Protein AF-A0A6B3KRG1-F1 (afdb_monomer)

Organism: Xanthomonas euvesicatoria (NCBI:txid456327)

Nearest PDB structures (foldseek):
  4lw9-assembly1_A  TM=8.423E-01  e=1.238E-04  Vibrio cholerae O1 biovar El Tor str. N16961
  3gn9-assembly3_C  TM=8.333E-01  e=2.193E-04  Vibrio vulnificus
  3g20-assembly1_A  TM=8.121E-01  e=6.881E-04  Escherichia coli O157:H7
  5o2y-assembly1_A  TM=7.671E-01  e=1.135E-03  Klebsiella oxytoca
  3g20-assembly2_B  TM=7.868E-01  e=2.159E-03  Escherichia coli O157:H7

Radius of gyration: 12.38 Å; Cα contacts (8 Å, |Δi|>4): 112; chains: 1; bounding box: 24×29×30 Å

Solvent-accessible surface area (backbone atoms only — not comparable to full-atom values): 4724 Å² total; per-residue (Å²): 132,87,51,69,66,58,35,44,51,51,46,20,72,48,42,73,42,73,64,92,47,74,62,43,33,48,41,86,51,90,88,55,62,56,69,87,65,62,59,43,53,76,77,64,48,28,44,100,73,67,48,68,48,46,68,40,70,74,27,92,96,42,78,56,41,80,45,52,32,60,88,84,71,45,73,124

Foldseek 3Di:
DDALVNLQVVLCVQQVDGDPDSVCLAPPDPPRDRDDHNSDDPVRQADPCGHGWDKDAPDDVHRIDTFHCPPVNHGD

Structure (mmCIF, N/CA/C/O backbone):
data_AF-A0A6B3KRG1-F1
#
_entry.id   AF-A0A6B3KRG1-F1
#
loop_
_atom_site.group_PDB
_atom_site.id
_atom_site.type_symbol
_atom_site.label_atom_id
_atom_site.label_alt_id
_atom_site.label_comp_id
_atom_site.label_asym_id
_atom_site.label_entity_id
_atom_site.label_seq_id
_atom_site.pdbx_PDB_ins_code
_atom_site.Cartn_x
_atom_site.Cartn_y
_atom_site.Cartn_z
_atom_site.occupancy
_atom_site.B_iso_or_equiv
_atom_site.auth_seq_id
_atom_site.auth_comp_id
_atom_site.auth_asym_id
_atom_site.auth_atom_id
_atom_site.pdbx_PDB_model_num
ATOM 1 N N . ILE A 1 1 ? 14.000 -8.093 6.574 1.00 54.59 1 ILE A N 1
ATOM 2 C CA . ILE A 1 1 ? 13.457 -7.449 5.353 1.00 54.59 1 ILE A CA 1
ATOM 3 C C . ILE A 1 1 ? 11.943 -7.539 5.473 1.00 54.59 1 ILE A C 1
ATOM 5 O O . ILE A 1 1 ? 11.455 -8.655 5.570 1.00 54.59 1 ILE A O 1
ATOM 9 N N . GLN A 1 2 ? 11.226 -6.422 5.636 1.00 69.12 2 GLN A N 1
ATOM 10 C CA . GLN A 1 2 ? 9.755 -6.460 5.707 1.00 69.12 2 GLN A CA 1
ATOM 11 C C . GLN A 1 2 ? 9.202 -6.747 4.311 1.00 69.12 2 GLN A C 1
ATOM 13 O O . GLN A 1 2 ? 9.665 -6.152 3.340 1.00 69.12 2 GLN A O 1
ATOM 18 N N . THR A 1 3 ? 8.252 -7.671 4.215 1.00 87.81 3 THR A N 1
ATOM 19 C CA . THR A 1 3 ? 7.564 -7.993 2.962 1.00 87.81 3 THR A CA 1
ATOM 20 C C . THR A 1 3 ? 6.458 -6.977 2.691 1.00 87.81 3 THR A C 1
ATOM 22 O O . THR A 1 3 ? 6.016 -6.265 3.595 1.00 87.81 3 THR A O 1
ATOM 25 N N . LEU A 1 4 ? 5.982 -6.919 1.446 1.00 90.25 4 LEU A N 1
ATOM 26 C CA . LEU A 1 4 ? 4.854 -6.061 1.082 1.00 90.25 4 LEU A CA 1
ATOM 27 C C . LEU A 1 4 ? 3.585 -6.402 1.882 1.00 90.25 4 LEU A C 1
ATOM 29 O O . LEU A 1 4 ? 2.886 -5.494 2.319 1.00 90.25 4 LEU A O 1
ATOM 33 N N . ALA A 1 5 ? 3.359 -7.688 2.171 1.00 90.94 5 ALA A N 1
ATOM 34 C CA . ALA A 1 5 ? 2.293 -8.147 3.061 1.00 90.94 5 ALA A CA 1
ATOM 35 C C . ALA A 1 5 ? 2.387 -7.508 4.459 1.00 90.94 5 ALA A C 1
ATOM 37 O O . ALA A 1 5 ? 1.429 -6.889 4.908 1.00 90.94 5 ALA A O 1
ATOM 38 N N . GLY A 1 6 ? 3.564 -7.535 5.095 1.00 93.25 6 GLY A N 1
ATOM 39 C CA . GLY A 1 6 ? 3.742 -6.916 6.414 1.00 93.25 6 GLY A CA 1
ATOM 40 C C . GLY A 1 6 ? 3.523 -5.398 6.414 1.00 93.25 6 GLY A C 1
ATOM 41 O O . GLY A 1 6 ? 3.050 -4.829 7.394 1.00 93.25 6 GLY A O 1
ATOM 42 N N . LYS A 1 7 ? 3.816 -4.719 5.298 1.00 93.69 7 LYS A N 1
ATOM 43 C CA . LYS A 1 7 ? 3.534 -3.281 5.139 1.00 93.69 7 LYS A CA 1
ATOM 44 C C . LYS A 1 7 ? 2.029 -3.004 5.069 1.00 93.69 7 LYS A C 1
ATOM 46 O O . LYS A 1 7 ? 1.574 -2.015 5.637 1.00 93.69 7 LYS A O 1
ATOM 51 N N . ILE A 1 8 ? 1.272 -3.881 4.408 1.00 93.69 8 ILE A N 1
ATOM 52 C CA . ILE A 1 8 ? -0.196 -3.833 4.343 1.00 93.69 8 ILE A CA 1
ATOM 53 C C . ILE A 1 8 ? -0.807 -4.058 5.725 1.00 93.69 8 ILE A C 1
ATOM 55 O O . ILE A 1 8 ? -1.704 -3.318 6.125 1.00 93.69 8 ILE A O 1
ATOM 59 N N . GLU A 1 9 ? -0.285 -5.027 6.475 1.00 93.44 9 GLU A N 1
ATOM 60 C CA . GLU A 1 9 ? -0.715 -5.287 7.849 1.00 93.44 9 GLU A CA 1
ATOM 61 C C . GLU A 1 9 ? -0.457 -4.074 8.755 1.00 93.44 9 GLU A C 1
ATOM 63 O O . GLU A 1 9 ? -1.355 -3.656 9.479 1.00 93.44 9 GLU A O 1
ATOM 68 N N . ASN A 1 10 ? 0.713 -3.432 8.659 1.00 93.69 10 ASN A N 1
ATOM 69 C CA . ASN A 1 10 ? 1.001 -2.205 9.413 1.00 93.69 10 ASN A CA 1
ATOM 70 C C . ASN A 1 10 ? 0.031 -1.066 9.066 1.00 93.69 10 ASN A C 1
ATOM 72 O O . ASN A 1 10 ? -0.503 -0.418 9.964 1.00 93.69 10 ASN A O 1
ATOM 76 N N . PHE A 1 11 ? -0.253 -0.855 7.776 1.00 93.38 11 PHE A N 1
ATOM 77 C CA . PHE A 1 11 ? -1.258 0.122 7.349 1.00 93.38 11 PHE A CA 1
ATOM 78 C C . PHE A 1 11 ? -2.630 -0.180 7.972 1.00 93.38 11 PHE A C 1
ATOM 80 O O . PHE A 1 11 ? -3.325 0.736 8.419 1.00 93.38 11 PHE A O 1
ATOM 87 N N . GLN A 1 12 ? -3.021 -1.456 8.030 1.00 92.56 12 GLN A N 1
ATOM 88 C CA . GLN A 1 12 ? -4.274 -1.875 8.654 1.00 92.56 12 GLN A CA 1
ATOM 89 C C . GLN A 1 12 ? -4.285 -1.642 10.162 1.00 92.56 12 GLN A C 1
ATOM 91 O O . GLN A 1 12 ? -5.311 -1.218 10.690 1.00 92.56 12 GLN A O 1
ATOM 96 N N . LEU A 1 13 ? -3.177 -1.898 10.854 1.00 92.81 13 LEU A N 1
ATOM 97 C CA . LEU A 1 13 ? -3.062 -1.656 12.292 1.00 92.81 13 LEU A CA 1
ATOM 98 C C . LEU A 1 13 ? -3.224 -0.169 12.631 1.00 92.81 13 LEU A C 1
ATOM 100 O O . LEU A 1 13 ? -3.900 0.164 13.601 1.00 92.81 13 LEU A O 1
ATOM 104 N N . ASP A 1 14 ? -2.668 0.711 11.801 1.00 92.81 14 ASP A N 1
ATOM 105 C CA . ASP A 1 14 ? -2.666 2.153 12.046 1.00 92.81 14 ASP A CA 1
ATOM 106 C C . ASP A 1 14 ? -3.966 2.848 11.610 1.00 92.81 14 ASP A C 1
ATOM 108 O O . ASP A 1 14 ? -4.492 3.715 12.309 1.00 92.81 14 ASP A O 1
ATOM 112 N N . THR A 1 15 ? -4.510 2.471 10.449 1.00 92.12 15 THR A N 1
ATOM 113 C CA . THR A 1 15 ? -5.718 3.100 9.878 1.00 92.12 15 THR A CA 1
ATOM 114 C C . THR A 1 15 ? -7.010 2.344 10.204 1.00 92.12 15 THR A C 1
ATOM 116 O O . THR A 1 15 ? -8.113 2.833 9.945 1.00 92.12 15 THR A O 1
ATOM 119 N N . GLY A 1 16 ? -6.893 1.126 10.738 1.00 91.31 16 GLY A N 1
ATOM 120 C CA . GLY A 1 16 ? -8.005 0.212 11.001 1.00 91.31 16 GLY A CA 1
ATOM 121 C C . GLY A 1 16 ? -8.594 -0.451 9.751 1.00 91.31 16 GLY A C 1
ATOM 122 O O . GLY A 1 16 ? -9.595 -1.162 9.857 1.00 91.31 16 GLY A O 1
ATOM 123 N N . LYS A 1 17 ? -8.034 -0.210 8.558 1.00 91.44 17 LYS A N 1
ATOM 124 C CA . LYS A 1 17 ? -8.556 -0.710 7.276 1.00 91.44 17 LYS A CA 1
ATOM 125 C C . LYS A 1 17 ? -7.421 -1.158 6.368 1.00 91.44 17 LYS A C 1
ATOM 127 O O . LYS A 1 17 ? -6.335 -0.606 6.419 1.00 91.44 17 LYS A O 1
A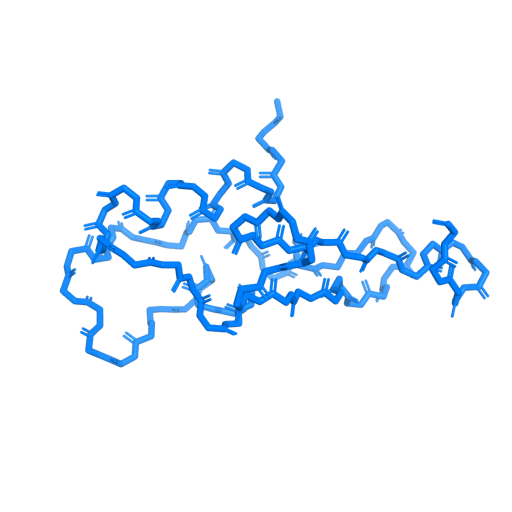TOM 132 N N . LEU A 1 18 ? -7.680 -2.135 5.505 1.00 92.94 18 LEU A N 1
ATOM 133 C CA . LEU A 1 18 ? -6.728 -2.493 4.456 1.00 92.94 18 LEU A CA 1
ATOM 134 C C . LEU A 1 18 ? -6.625 -1.361 3.416 1.00 92.94 18 LEU A C 1
ATOM 136 O O . LEU A 1 18 ? -7.622 -0.672 3.166 1.00 92.94 18 LEU A O 1
ATOM 140 N N . PRO A 1 19 ? -5.448 -1.166 2.796 1.00 92.50 19 PRO A N 1
ATOM 141 C CA . PRO A 1 19 ? -5.307 -0.238 1.685 1.00 92.50 19 PRO A CA 1
ATOM 142 C C . PRO A 1 19 ? -6.198 -0.693 0.523 1.00 92.50 19 PRO A C 1
ATOM 144 O O . PRO A 1 19 ? -6.428 -1.888 0.337 1.00 92.50 19 PRO A O 1
ATOM 147 N N . SER A 1 20 ? -6.713 0.245 -0.271 1.00 91.50 20 SER A N 1
ATOM 148 C CA . SER A 1 20 ? -7.511 -0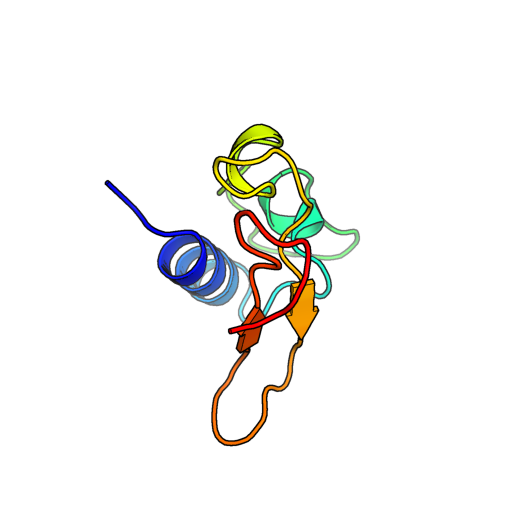.091 -1.462 1.00 91.50 20 SER A CA 1
ATOM 149 C C . SER A 1 20 ? -6.618 -0.425 -2.655 1.00 91.50 20 SER A C 1
ATOM 151 O O . SER A 1 20 ? -6.999 -1.196 -3.531 1.00 91.50 20 SER A O 1
ATOM 153 N N . LYS A 1 21 ? -5.415 0.149 -2.682 1.00 92.25 21 LYS A N 1
ATOM 154 C CA . LYS A 1 21 ? -4.370 -0.110 -3.674 1.00 92.25 21 LYS A CA 1
ATOM 155 C C . LYS A 1 21 ? -2.999 -0.036 -3.013 1.00 92.25 21 LYS A C 1
ATOM 157 O O . LYS A 1 21 ? -2.828 0.679 -2.032 1.00 92.25 21 LYS A O 1
ATOM 162 N N . LEU A 1 22 ? -2.002 -0.707 -3.585 1.00 92.06 22 LEU A N 1
ATOM 163 C CA . LEU A 1 22 ? -0.624 -0.666 -3.073 1.00 92.06 22 LEU A CA 1
ATOM 164 C C . LEU A 1 22 ? -0.038 0.747 -2.985 1.00 92.06 22 LEU A C 1
ATOM 166 O O . LEU A 1 22 ? 0.791 1.019 -2.123 1.00 92.06 22 LEU A O 1
ATOM 170 N N . ASP A 1 23 ? -0.495 1.654 -3.846 1.00 92.62 23 ASP A N 1
ATOM 171 C CA . ASP A 1 23 ? -0.095 3.061 -3.828 1.00 92.62 23 ASP A CA 1
ATOM 172 C C . ASP A 1 23 ? -0.453 3.765 -2.505 1.00 92.62 23 ASP A C 1
ATOM 174 O O . ASP A 1 23 ? 0.270 4.659 -2.076 1.00 92.62 23 ASP A O 1
ATOM 178 N N . ASP A 1 24 ? -1.479 3.291 -1.788 1.00 93.12 24 ASP A N 1
ATOM 179 C CA . ASP A 1 24 ? -1.880 3.826 -0.478 1.00 93.12 24 ASP A CA 1
ATOM 180 C C . ASP A 1 24 ? -0.816 3.577 0.618 1.00 93.12 24 ASP A C 1
ATOM 182 O O . ASP A 1 24 ? -0.814 4.209 1.680 1.00 93.12 24 ASP A O 1
ATOM 186 N N . LEU A 1 25 ? 0.115 2.647 0.369 1.00 93.06 25 LEU A N 1
ATOM 187 C CA . LEU A 1 25 ? 1.278 2.407 1.225 1.00 93.06 25 LEU A CA 1
ATOM 188 C C . LEU A 1 25 ? 2.389 3.431 0.992 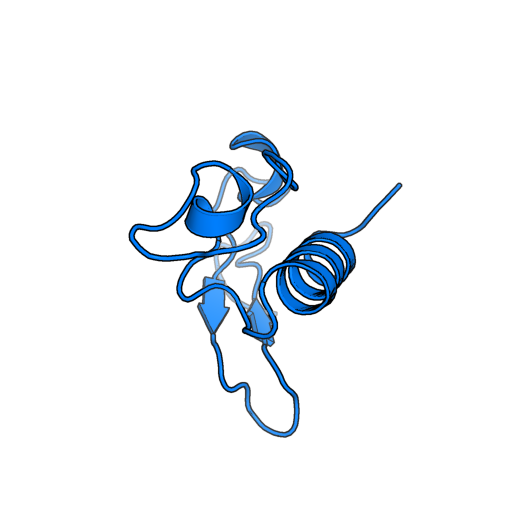1.00 93.06 25 LEU A C 1
ATOM 190 O O . LEU A 1 25 ? 3.237 3.605 1.860 1.00 93.06 25 LEU A O 1
ATOM 194 N N . VAL A 1 26 ? 2.427 4.062 -0.181 1.00 94.06 26 VAL A N 1
ATOM 195 C CA . VAL A 1 26 ? 3.437 5.061 -0.559 1.00 94.06 26 VAL A CA 1
ATOM 196 C C . VAL A 1 26 ? 2.903 6.466 -0.306 1.00 94.06 26 VAL A C 1
ATOM 198 O O . VAL A 1 26 ? 3.620 7.331 0.194 1.00 94.06 26 VAL A O 1
ATOM 201 N N . THR A 1 27 ? 1.633 6.682 -0.626 1.00 92.00 27 THR A N 1
ATOM 202 C CA . THR A 1 27 ? 0.955 7.968 -0.538 1.00 92.00 27 THR A CA 1
ATOM 203 C C . THR A 1 27 ? -0.248 7.823 0.371 1.00 92.00 27 THR A C 1
ATOM 205 O O . THR A 1 27 ? -1.021 6.883 0.228 1.00 92.00 27 THR A O 1
ATOM 208 N N . GLN A 1 28 ? -0.446 8.764 1.292 1.00 88.75 28 GLN A N 1
ATOM 209 C CA . GLN A 1 28 ? -1.615 8.742 2.162 1.00 88.75 28 GLN A CA 1
ATOM 210 C C . GLN A 1 28 ? -2.913 8.757 1.332 1.00 88.75 28 GLN A C 1
ATOM 212 O O . GLN A 1 28 ? -3.151 9.722 0.597 1.00 88.75 28 GLN A O 1
ATOM 217 N N . PRO A 1 29 ? -3.790 7.747 1.462 1.00 86.62 29 PRO A N 1
ATOM 218 C CA . PRO A 1 29 ? -5.091 7.791 0.818 1.00 86.62 29 PRO A CA 1
ATOM 219 C C . PRO A 1 29 ? -5.992 8.826 1.495 1.00 86.62 29 PRO A C 1
ATOM 221 O O . PRO A 1 29 ? -5.971 9.020 2.716 1.00 86.62 29 PRO A O 1
ATOM 224 N N . GLY A 1 30 ? -6.817 9.493 0.688 1.00 81.81 30 GLY A N 1
ATOM 225 C CA . GLY A 1 30 ? -7.764 10.491 1.175 1.00 81.81 30 GLY A CA 1
ATOM 226 C C . GLY A 1 30 ? -8.720 9.891 2.206 1.00 81.81 30 GLY A C 1
ATOM 227 O O . GLY A 1 30 ? -9.420 8.924 1.920 1.00 81.81 30 GLY A O 1
ATOM 228 N N . GLY A 1 31 ? -8.754 10.471 3.406 1.00 77.06 31 GLY A N 1
ATOM 229 C CA . GLY A 1 31 ? -9.634 10.017 4.485 1.00 77.06 31 GLY A CA 1
ATOM 230 C C . GLY A 1 31 ? -9.071 8.903 5.376 1.00 77.06 31 GLY A C 1
ATOM 231 O O . GLY A 1 31 ? -9.792 8.452 6.265 1.00 77.06 31 GLY A O 1
ATOM 232 N N . SER A 1 32 ? -7.808 8.484 5.214 1.00 80.31 32 SER A N 1
ATOM 233 C CA . SER A 1 32 ? -7.154 7.617 6.208 1.00 80.31 32 SER A CA 1
ATOM 234 C C . SER A 1 32 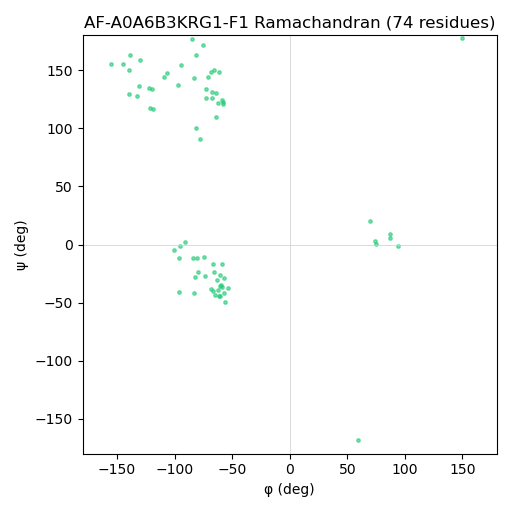? -6.702 8.413 7.429 1.00 80.31 32 SER A C 1
ATOM 236 O O . SER A 1 32 ? -5.582 8.929 7.493 1.00 80.31 32 SER A O 1
ATOM 238 N N . SER A 1 33 ? -7.594 8.502 8.414 1.00 82.69 33 SER A N 1
ATOM 239 C CA . SER A 1 33 ? -7.247 8.882 9.783 1.00 82.69 33 SER A CA 1
ATOM 240 C C . SER A 1 33 ? -6.324 7.820 10.386 1.00 82.69 33 SER A C 1
ATOM 242 O O . SER A 1 33 ? -6.629 6.635 10.311 1.00 82.69 33 SER A O 1
ATOM 244 N N . GLY A 1 34 ? -5.200 8.241 10.969 1.00 85.69 34 GLY A N 1
ATOM 245 C CA . GLY A 1 34 ? -4.231 7.331 11.593 1.00 85.69 34 GLY A CA 1
ATOM 246 C C . GLY A 1 34 ? -3.080 6.883 10.691 1.00 85.69 34 GLY A C 1
ATOM 247 O O . GLY A 1 34 ? -2.203 6.185 11.169 1.00 85.69 34 GLY A O 1
ATOM 248 N N . TRP A 1 35 ? -3.018 7.306 9.424 1.00 92.06 35 TRP A N 1
ATOM 249 C CA . TRP A 1 35 ? -1.868 7.005 8.561 1.00 92.06 35 TRP A CA 1
ATOM 250 C C . TRP A 1 35 ? -0.579 7.631 9.118 1.00 92.06 35 TRP A C 1
ATOM 252 O O . TRP A 1 35 ? -0.516 8.850 9.297 1.00 92.06 35 TRP A O 1
ATOM 262 N N . LEU A 1 36 ? 0.440 6.809 9.390 1.00 91.06 36 LEU A N 1
ATOM 263 C CA . LEU A 1 36 ? 1.669 7.236 10.078 1.00 91.06 36 LEU A CA 1
ATOM 264 C C . LEU A 1 36 ? 2.858 7.499 9.149 1.00 91.06 36 LEU A C 1
ATOM 266 O O . LEU A 1 36 ? 3.902 7.969 9.603 1.00 91.06 36 LEU A O 1
ATOM 270 N N . GLY A 1 37 ? 2.724 7.231 7.854 1.00 86.12 37 GLY A N 1
ATOM 271 C CA . GLY A 1 37 ? 3.779 7.500 6.888 1.00 86.12 37 GLY A CA 1
ATOM 272 C C . GLY A 1 37 ? 3.773 6.529 5.717 1.00 86.12 37 GLY A C 1
ATOM 273 O O . GLY A 1 37 ? 2.974 5.593 5.684 1.00 86.12 37 GLY A O 1
ATOM 274 N N . PRO A 1 38 ? 4.681 6.728 4.749 1.00 92.38 38 PRO A N 1
ATOM 275 C CA . PRO A 1 38 ? 4.874 5.759 3.689 1.00 92.38 38 PRO A CA 1
ATOM 276 C C . PRO A 1 38 ? 5.395 4.445 4.288 1.00 92.38 38 PRO A C 1
ATOM 278 O O . PRO A 1 38 ? 6.537 4.350 4.739 1.00 92.38 38 PRO A O 1
ATOM 281 N N . TYR A 1 39 ? 4.550 3.420 4.278 1.00 93.31 39 TYR A N 1
ATOM 282 C CA . TYR A 1 39 ? 4.874 2.051 4.677 1.00 93.31 39 TYR A CA 1
ATOM 283 C C . TYR A 1 39 ? 5.739 1.347 3.623 1.00 93.31 39 TYR A C 1
ATOM 285 O O . TYR A 1 39 ? 6.523 0.447 3.946 1.00 93.31 39 TYR A O 1
ATOM 293 N N . ALA A 1 40 ? 5.621 1.765 2.360 1.00 93.12 40 ALA A N 1
ATOM 294 C CA . ALA A 1 40 ? 6.359 1.233 1.222 1.00 93.12 40 ALA A CA 1
ATOM 295 C C . ALA A 1 40 ? 7.007 2.345 0.390 1.00 93.12 40 ALA A C 1
ATOM 297 O O . ALA A 1 40 ? 6.582 3.499 0.402 1.00 93.12 40 ALA A O 1
ATOM 298 N N . LYS A 1 41 ? 8.031 1.980 -0.379 1.00 91.81 41 LYS A N 1
ATOM 299 C CA . LYS A 1 41 ? 8.569 2.795 -1.472 1.00 91.81 41 LYS A CA 1
ATOM 300 C C . LYS A 1 41 ? 7.920 2.384 -2.799 1.00 91.81 41 LYS A C 1
ATOM 302 O O . LYS A 1 41 ? 7.598 1.209 -2.956 1.00 91.81 41 LYS A O 1
ATOM 307 N N . PRO A 1 42 ? 7.846 3.278 -3.803 1.00 89.44 42 PRO A N 1
ATOM 308 C CA . PRO A 1 42 ? 7.341 2.931 -5.136 1.00 89.44 42 PRO A CA 1
ATOM 309 C C . PRO A 1 42 ? 8.054 1.717 -5.749 1.00 89.44 42 PRO A C 1
ATOM 311 O O . PRO A 1 42 ? 7.434 0.867 -6.376 1.00 89.44 42 PRO A O 1
ATOM 314 N N . ALA A 1 43 ? 9.366 1.604 -5.518 1.00 88.19 43 ALA A N 1
ATOM 315 C CA . ALA A 1 43 ? 10.172 0.480 -5.987 1.00 88.19 43 ALA A CA 1
ATOM 316 C C . ALA A 1 43 ? 9.794 -0.863 -5.333 1.00 88.19 43 ALA A C 1
ATOM 318 O O . ALA A 1 43 ? 10.051 -1.901 -5.922 1.00 88.19 43 ALA A O 1
ATOM 319 N N . GLU A 1 44 ? 9.186 -0.850 -4.143 1.00 88.69 44 GLU A N 1
ATOM 320 C CA . GLU A 1 44 ? 8.728 -2.059 -3.440 1.00 88.69 44 GLU A CA 1
ATOM 321 C C . GLU A 1 44 ? 7.338 -2.522 -3.903 1.00 88.69 44 GLU A C 1
ATOM 323 O O . GLU A 1 44 ? 6.925 -3.626 -3.559 1.00 88.69 44 GLU A O 1
ATOM 328 N N . LEU A 1 45 ? 6.613 -1.693 -4.666 1.00 90.25 45 LEU A N 1
ATOM 329 C CA . L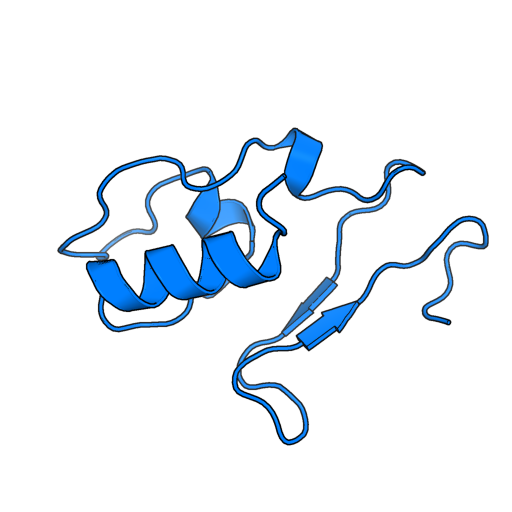EU A 1 45 ? 5.326 -2.073 -5.263 1.00 90.25 45 LEU A CA 1
ATOM 330 C C . LEU A 1 45 ? 5.497 -2.899 -6.541 1.00 90.25 45 LEU A C 1
ATOM 332 O O . LEU A 1 45 ? 4.528 -3.454 -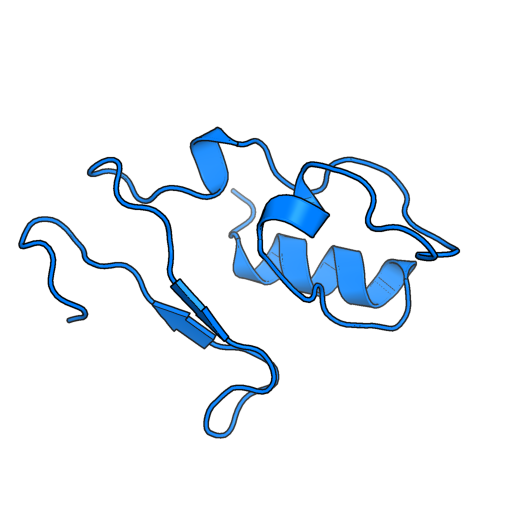7.057 1.00 90.25 45 LEU A O 1
ATOM 336 N N . ASN A 1 46 ? 6.722 -2.951 -7.058 1.00 89.62 46 ASN A N 1
ATOM 337 C CA . ASN A 1 46 ? 7.077 -3.741 -8.220 1.00 89.62 46 ASN A CA 1
ATOM 338 C C . ASN A 1 46 ? 7.882 -4.960 -7.775 1.00 89.62 46 ASN A C 1
ATOM 340 O O . ASN A 1 46 ? 8.639 -4.912 -6.804 1.00 89.62 46 ASN A O 1
ATOM 344 N N . ASP A 1 47 ? 7.720 -6.057 -8.499 1.00 86.44 47 ASP A N 1
ATOM 345 C CA . ASP A 1 47 ? 8.527 -7.248 -8.307 1.00 86.44 47 ASP A CA 1
ATOM 346 C C . ASP A 1 47 ? 9.951 -7.070 -8.887 1.00 86.44 47 ASP A C 1
ATOM 348 O O . ASP A 1 47 ? 10.238 -6.070 -9.556 1.00 86.44 47 ASP A O 1
ATOM 352 N N . PRO A 1 48 ? 10.879 -8.018 -8.643 1.00 83.19 48 PRO A N 1
ATOM 353 C CA . PRO A 1 48 ? 12.264 -7.918 -9.109 1.00 83.19 48 PRO A CA 1
ATOM 354 C C . PRO A 1 48 ? 12.449 -7.800 -10.631 1.00 83.19 48 PRO A C 1
ATOM 356 O O . PRO A 1 48 ? 13.535 -7.428 -11.075 1.00 83.19 48 PRO A O 1
ATOM 359 N N . TRP A 1 49 ? 11.429 -8.124 -11.429 1.00 84.94 49 TRP A N 1
ATOM 360 C CA . TRP A 1 49 ? 11.423 -7.993 -12.888 1.00 84.94 49 TRP A CA 1
ATOM 361 C C . TRP A 1 49 ? 10.797 -6.679 -13.366 1.00 84.94 49 TRP A C 1
ATOM 363 O O . TRP A 1 49 ? 10.806 -6.396 -14.562 1.00 84.94 49 TRP A O 1
ATOM 373 N N . GLY A 1 50 ? 10.326 -5.843 -12.440 1.00 83.62 50 GLY A N 1
ATOM 374 C CA . GLY A 1 50 ? 9.785 -4.519 -12.720 1.00 83.62 50 GLY A CA 1
ATOM 375 C C . GLY A 1 50 ? 8.297 -4.513 -13.054 1.00 83.62 50 GLY A C 1
ATOM 376 O O . GLY A 1 50 ? 7.789 -3.464 -13.449 1.00 83.62 50 GLY A O 1
ATOM 377 N N . HIS A 1 51 ? 7.587 -5.634 -12.893 1.00 85.94 51 HIS A N 1
ATOM 378 C CA . HIS A 1 51 ? 6.134 -5.620 -13.014 1.00 85.94 51 HIS A CA 1
ATOM 379 C C . HIS A 1 51 ? 5.485 -5.186 -11.701 1.00 85.94 51 HIS A C 1
ATOM 381 O O . HIS A 1 51 ? 5.949 -5.520 -10.611 1.00 85.94 51 HIS A O 1
ATOM 387 N N . THR A 1 52 ? 4.398 -4.426 -11.803 1.00 86.50 52 THR A N 1
ATOM 388 C CA . THR A 1 52 ? 3.614 -4.019 -10.637 1.00 86.50 52 THR A CA 1
ATOM 389 C C . THR A 1 52 ? 2.937 -5.237 -10.022 1.00 86.50 52 THR A C 1
ATOM 391 O O . THR A 1 52 ? 2.315 -6.026 -10.731 1.00 86.50 52 THR A O 1
ATOM 394 N N . ILE A 1 53 ? 3.056 -5.383 -8.703 1.00 90.19 53 ILE A N 1
ATOM 395 C CA . ILE A 1 53 ? 2.399 -6.461 -7.967 1.00 90.19 53 ILE A CA 1
ATOM 396 C C . ILE A 1 53 ? 0.889 -6.219 -8.007 1.00 90.19 53 ILE A C 1
ATOM 398 O O . ILE A 1 53 ? 0.403 -5.149 -7.637 1.00 90.19 53 ILE A O 1
ATOM 402 N N . GLU A 1 54 ? 0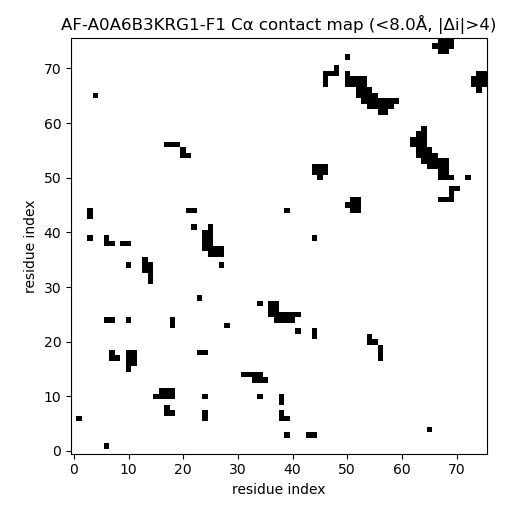.139 -7.221 -8.452 1.00 89.81 54 GLU A N 1
ATOM 403 C CA . GLU A 1 54 ? -1.313 -7.195 -8.386 1.00 89.81 54 GLU A CA 1
ATOM 404 C C . GLU A 1 54 ? -1.749 -7.397 -6.936 1.00 89.81 54 GLU A C 1
ATOM 406 O O . GLU A 1 54 ? -1.356 -8.349 -6.264 1.00 89.81 54 GLU A O 1
ATOM 411 N N . TYR A 1 55 ? -2.570 -6.474 -6.451 1.00 92.50 55 TYR A N 1
ATOM 412 C CA . TYR A 1 55 ? -3.114 -6.503 -5.103 1.00 92.50 55 TYR A CA 1
ATOM 413 C C . TYR A 1 55 ? -4.630 -6.566 -5.165 1.00 92.50 55 TYR A C 1
ATOM 415 O O . TYR A 1 55 ? 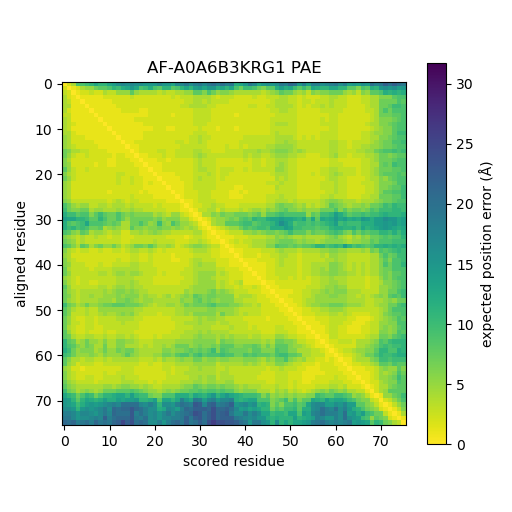-5.263 -5.803 -5.899 1.00 92.50 55 TYR A O 1
ATOM 423 N N . ARG A 1 56 ? -5.211 -7.456 -4.363 1.00 91.19 56 ARG A N 1
ATOM 424 C CA . ARG A 1 56 ? -6.658 -7.626 -4.258 1.00 91.19 56 ARG A CA 1
ATOM 425 C C . ARG A 1 56 ? -7.067 -7.675 -2.796 1.00 91.19 56 ARG A C 1
ATOM 427 O O . ARG A 1 56 ? -6.543 -8.483 -2.044 1.00 91.19 56 ARG A O 1
ATOM 434 N N . ALA A 1 57 ? -8.030 -6.843 -2.412 1.00 90.81 57 ALA A N 1
ATOM 435 C CA . ALA A 1 57 ? -8.653 -6.881 -1.095 1.00 90.81 57 ALA A CA 1
ATOM 436 C C . ALA A 1 57 ? -10.169 -6.634 -1.219 1.00 90.81 57 ALA A C 1
ATOM 438 O O . ALA A 1 57 ? -10.562 -5.646 -1.845 1.00 90.81 57 ALA A O 1
ATOM 439 N N . PRO A 1 58 ? -11.027 -7.485 -0.627 1.00 89.50 58 PRO A N 1
ATOM 440 C CA . PRO A 1 58 ? -10.688 -8.740 0.053 1.00 89.50 58 PRO A CA 1
ATOM 441 C C . PRO A 1 58 ? -10.120 -9.797 -0.912 1.00 89.50 58 PRO A C 1
ATOM 443 O O . PRO A 1 58 ? -10.446 -9.786 -2.100 1.00 89.50 58 PRO A O 1
ATOM 446 N N . GLY A 1 59 ? -9.250 -10.672 -0.405 1.00 86.94 59 GLY A N 1
ATOM 447 C CA . GLY A 1 59 ? -8.669 -11.780 -1.166 1.00 86.94 59 GLY A CA 1
ATOM 448 C C . GLY A 1 59 ? -9.551 -13.035 -1.196 1.00 86.94 59 GLY A C 1
ATOM 449 O O . GLY A 1 59 ? -10.604 -13.093 -0.555 1.00 86.94 59 GLY A O 1
ATOM 450 N N . ASP A 1 60 ? -9.115 -14.058 -1.931 1.00 86.69 60 ASP A N 1
ATOM 451 C CA . ASP A 1 60 ? -9.777 -15.366 -1.982 1.00 86.69 60 ASP A CA 1
ATOM 452 C C . ASP A 1 60 ? -9.375 -16.209 -0.763 1.00 86.69 60 ASP A C 1
ATOM 454 O O . ASP A 1 60 ? -8.270 -16.738 -0.668 1.00 86.69 60 ASP A O 1
ATOM 458 N N . GLY A 1 61 ? -10.252 -16.265 0.243 1.00 88.12 61 GLY A N 1
ATOM 459 C CA . GLY A 1 61 ? -10.000 -17.004 1.488 1.00 88.12 61 GLY A CA 1
ATOM 460 C C . GLY A 1 61 ? -9.019 -16.333 2.462 1.00 88.12 61 GLY A C 1
ATOM 461 O O . GLY A 1 61 ? -8.779 -16.869 3.544 1.00 88.12 61 GLY A O 1
ATOM 462 N N . GLN A 1 62 ? -8.494 -15.153 2.124 1.00 89.94 62 GLN A N 1
ATOM 463 C CA . GLN A 1 62 ? -7.574 -14.368 2.952 1.00 89.94 62 GLN A CA 1
ATOM 464 C C . GLN A 1 62 ? -7.909 -12.866 2.918 1.00 89.94 62 GLN A C 1
ATOM 466 O O . GLN A 1 62 ? -8.658 -12.418 2.048 1.00 89.94 62 GLN A O 1
ATOM 471 N N . PRO A 1 63 ? -7.396 -12.054 3.868 1.00 90.00 63 PRO A N 1
ATOM 472 C CA . PRO A 1 63 ? -7.730 -10.630 3.937 1.00 90.00 63 PRO A CA 1
ATOM 473 C C . PRO A 1 63 ? -7.350 -9.861 2.668 1.00 90.00 63 PRO A C 1
ATOM 475 O O . PRO A 1 63 ? -8.078 -8.959 2.257 1.00 90.00 63 PRO A O 1
ATOM 478 N N . PHE A 1 64 ? -6.242 -10.238 2.033 1.00 93.56 64 PHE A N 1
ATOM 479 C CA . PHE A 1 64 ? -5.792 -9.700 0.757 1.00 93.56 64 PHE A CA 1
ATOM 480 C C . PHE A 1 64 ? -4.902 -10.708 0.025 1.00 93.56 64 PHE A C 1
ATOM 482 O O . PHE A 1 64 ? -4.245 -11.527 0.662 1.00 93.56 64 PHE A O 1
ATOM 489 N N . ASP A 1 65 ? -4.835 -10.597 -1.298 1.00 91.69 65 ASP A N 1
ATOM 490 C CA . ASP A 1 65 ? -3.896 -11.332 -2.142 1.00 91.69 65 ASP A CA 1
ATOM 491 C C . ASP A 1 65 ? -2.824 -10.398 -2.706 1.00 91.69 65 ASP A C 1
ATOM 493 O O . ASP A 1 65 ? -3.097 -9.245 -3.061 1.00 91.69 65 ASP A O 1
ATOM 497 N N . LEU A 1 66 ? -1.608 -10.932 -2.827 1.00 90.19 66 LEU A N 1
ATOM 498 C CA . LEU A 1 66 ? -0.500 -10.328 -3.558 1.00 90.19 66 LEU A CA 1
ATOM 499 C C . LEU A 1 66 ? -0.036 -11.290 -4.642 1.00 90.19 66 LEU A C 1
ATOM 501 O O . LEU A 1 66 ? 0.441 -12.384 -4.352 1.00 90.19 66 LEU A O 1
ATOM 505 N N . ILE A 1 67 ? -0.159 -10.859 -5.889 1.00 87.44 67 ILE A N 1
ATOM 506 C CA . ILE A 1 67 ? 0.112 -11.663 -7.070 1.00 87.44 67 ILE A CA 1
ATOM 507 C C . ILE A 1 67 ? 1.250 -10.989 -7.839 1.00 87.44 67 ILE A C 1
ATOM 509 O O . ILE A 1 67 ? 1.125 -9.858 -8.304 1.00 87.44 67 ILE A O 1
ATOM 513 N N . SER A 1 68 ? 2.389 -11.671 -7.961 1.00 85.50 68 SER A N 1
ATOM 514 C CA . SER A 1 68 ? 3.491 -11.221 -8.818 1.00 85.50 68 SER A CA 1
ATOM 515 C C . SER A 1 68 ? 3.408 -11.928 -10.163 1.00 85.50 68 SER A C 1
ATOM 517 O O . SER A 1 68 ? 3.194 -13.137 -10.223 1.00 85.50 68 SER A O 1
ATOM 519 N N . LEU A 1 69 ? 3.626 -11.178 -11.241 1.00 78.06 69 LEU A N 1
ATOM 520 C CA . LEU A 1 69 ? 3.681 -11.721 -12.597 1.00 78.06 69 LEU A CA 1
ATOM 521 C C . LEU A 1 69 ? 4.985 -12.492 -12.869 1.00 78.06 69 LEU A C 1
ATOM 523 O O . LEU A 1 69 ? 5.116 -13.147 -13.901 1.00 78.06 69 LEU A O 1
ATOM 527 N N . GLY A 1 70 ? 5.971 -12.407 -11.973 1.00 74.06 70 GLY A N 1
ATOM 528 C CA . GLY A 1 70 ? 7.246 -13.098 -12.113 1.00 74.06 70 GLY A CA 1
ATOM 529 C C . GLY A 1 70 ? 8.014 -12.725 -13.388 1.00 74.06 70 GLY A C 1
ATOM 530 O O . GLY A 1 70 ? 7.681 -11.786 -14.115 1.00 74.06 70 GLY A O 1
ATOM 531 N N . LYS A 1 71 ? 9.059 -13.508 -13.679 1.00 65.06 71 LYS A N 1
ATOM 532 C CA . LYS A 1 71 ? 9.912 -13.324 -14.864 1.00 65.06 71 LYS A CA 1
ATOM 533 C C . LYS A 1 71 ? 9.147 -13.452 -16.182 1.00 65.06 71 LYS A C 1
ATOM 535 O O . LYS A 1 71 ? 9.475 -12.767 -17.146 1.00 65.06 71 LYS A O 1
ATOM 540 N N . ASP A 1 72 ? 8.164 -14.345 -16.221 1.00 69.56 72 ASP A N 1
ATOM 541 C CA . ASP A 1 72 ? 7.455 -14.726 -17.445 1.00 69.56 72 ASP A CA 1
ATOM 542 C C . ASP A 1 72 ? 6.209 -13.861 -17.713 1.00 69.56 72 ASP A C 1
ATOM 544 O O . ASP A 1 72 ? 5.493 -14.093 -18.690 1.00 69.56 72 ASP A O 1
ATOM 548 N N . GLY A 1 73 ? 5.941 -12.859 -16.863 1.00 59.56 73 GLY A N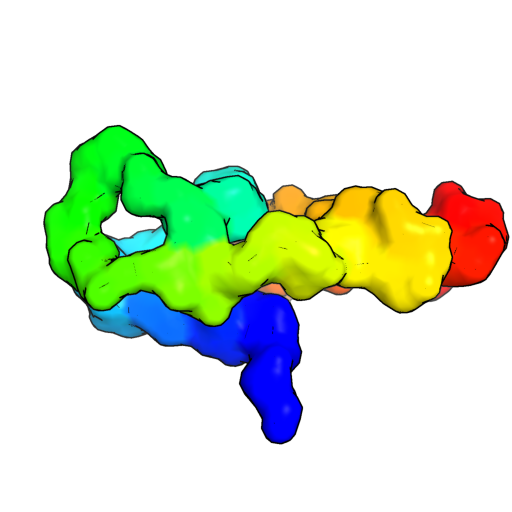 1
ATOM 549 C CA . GLY A 1 73 ? 4.790 -11.963 -17.000 1.00 59.56 73 GLY A CA 1
ATOM 550 C C . GLY A 1 73 ? 3.446 -12.649 -16.730 1.00 59.56 73 GLY A C 1
ATOM 551 O O . GLY A 1 73 ? 2.408 -12.174 -17.189 1.00 59.56 73 GLY A O 1
ATOM 552 N N . ARG A 1 74 ? 3.455 -13.789 -16.033 1.00 56.31 74 ARG A N 1
ATOM 553 C CA . ARG A 1 74 ? 2.275 -14.579 -15.684 1.00 56.31 74 ARG A CA 1
ATOM 554 C C . ARG A 1 74 ? 2.308 -14.928 -14.199 1.00 56.31 74 ARG A C 1
ATOM 556 O O . ARG A 1 74 ? 3.357 -15.355 -13.722 1.00 56.31 74 ARG A O 1
ATOM 563 N N . PRO A 1 75 ? 1.174 -14.809 -13.492 1.00 56.00 75 PRO A N 1
ATOM 564 C CA . PRO A 1 75 ? 1.081 -15.308 -12.130 1.00 56.00 75 PRO A CA 1
ATOM 565 C C . PRO A 1 75 ? 1.372 -16.813 -12.133 1.00 56.00 75 PRO A C 1
ATOM 567 O O . PRO A 1 75 ? 0.782 -17.555 -12.922 1.00 56.00 75 PRO A O 1
ATOM 570 N N . GLY A 1 76 ? 2.350 -17.221 -11.325 1.00 50.34 76 GLY A N 1
ATOM 571 C CA . GLY A 1 76 ? 2.740 -18.617 -11.118 1.00 50.34 76 GLY A CA 1
ATOM 572 C C . GLY A 1 76 ? 1.991 -19.242 -9.958 1.00 50.34 76 GLY A C 1
ATOM 573 O O . GLY A 1 76 ? 1.815 -18.529 -8.944 1.00 50.34 76 GLY A O 1
#

Secondary structure (DSSP, 8-state):
---HHHHHHHHHHHHSS--SSGGGGTSPPTT-TT--S-SS-GGGGB-TTSPBPEEESS-SSSS-EEE--TTTTS--

Mean predicted aligned error: 5.08 Å

InterPro domains:
  IPR013545 Type II secretion system protein GspG, C-terminal [PF08334] (1-76)
  IPR045584 Pilin-like [SSF54523] (1-76)

pLDDT: mean 86.26, std 10.09, range [50.34, 94.06]

Sequence (76 aa):
IQTLAGKIENFQLDTGKLPSKLDDLVTQPGGSSGWLGPYAKPAELNDPWGHTIEYRAPGDGQPFDLISLGKDGRPG